Protein AF-A0A5U2XAL9-F1 (afdb_monomer_lite)

Secondary structure (DSSP, 8-state):
-EEEEEETTEEEEEE--SSS-THHHHHHHHHHS-----TT----TTTBSSPPPTT--GGG----B------

Radius of gyration: 17.21 Å; chains: 1; bounding box: 42×42×32 Å

pLDDT: mean 82.43, std 9.1, range [60.31, 95.88]

Sequence (71 aa):
MIDFITTNTGIVLKYDPETAGTSWVWNELKTHSTVTISKVFYFNISDLLNPPSPNQDFDSYFYEFQFGTFS

Structure (mmCIF, N/CA/C/O backbone):
data_AF-A0A5U2XAL9-F1
#
_entry.id   AF-A0A5U2XAL9-F1
#
loop_
_atom_site.group_PDB
_atom_site.id
_atom_site.type_symbol
_atom_site.label_atom_id
_atom_site.label_alt_id
_atom_site.label_comp_id
_atom_site.label_asym_id
_atom_site.label_entity_id
_atom_site.label_seq_id
_atom_site.pdbx_PDB_ins_code
_atom_site.Cartn_x
_atom_site.Cartn_y
_atom_site.Cartn_z
_atom_site.occupancy
_atom_site.B_iso_or_equiv
_atom_site.auth_seq_id
_atom_site.auth_comp_id
_atom_site.auth_asym_id
_atom_site.auth_atom_id
_atom_site.pdbx_PDB_model_num
ATOM 1 N N . MET A 1 1 ? -9.785 -1.068 -2.861 1.00 70.31 1 MET A N 1
ATOM 2 C CA . MET A 1 1 ? -10.344 -0.125 -1.868 1.00 70.31 1 MET A CA 1
ATOM 3 C C . MET A 1 1 ? -9.813 -0.453 -0.479 1.00 70.31 1 MET A C 1
ATOM 5 O O . MET A 1 1 ? -9.830 -1.616 -0.097 1.00 70.31 1 MET A O 1
ATOM 9 N N . ILE A 1 2 ? -9.355 0.553 0.264 1.00 76.50 2 ILE A N 1
ATOM 10 C CA . ILE A 1 2 ? -9.163 0.469 1.716 1.00 76.50 2 ILE A CA 1
ATOM 11 C C . ILE A 1 2 ? -10.127 1.456 2.362 1.00 76.50 2 ILE A C 1
ATOM 13 O O . ILE A 1 2 ? -10.219 2.594 1.914 1.00 76.50 2 ILE A O 1
ATOM 17 N N . ASP A 1 3 ? -10.838 1.008 3.387 1.00 79.56 3 ASP A N 1
ATOM 18 C CA . ASP A 1 3 ? -11.694 1.851 4.213 1.00 79.56 3 ASP A CA 1
ATOM 19 C C . ASP A 1 3 ? -11.462 1.526 5.692 1.00 79.56 3 ASP A C 1
ATOM 21 O O . ASP A 1 3 ? -11.188 0.378 6.054 1.00 79.56 3 ASP A O 1
ATOM 25 N N . PHE A 1 4 ? -11.549 2.547 6.538 1.00 80.88 4 PHE A N 1
ATOM 26 C CA . PHE A 1 4 ? -11.355 2.448 7.977 1.00 80.88 4 PHE A CA 1
ATOM 27 C C . PHE A 1 4 ? -12.642 2.868 8.673 1.00 80.88 4 PHE A C 1
ATOM 29 O O . PHE A 1 4 ? -13.008 4.041 8.689 1.00 80.88 4 PHE A O 1
ATOM 36 N N . ILE A 1 5 ? -13.323 1.904 9.284 1.00 88.12 5 ILE A N 1
ATOM 37 C CA . ILE A 1 5 ? -14.578 2.158 9.988 1.00 88.12 5 ILE A CA 1
ATOM 38 C C . ILE A 1 5 ? -14.306 2.194 11.480 1.00 88.12 5 ILE A C 1
ATOM 40 O O . ILE A 1 5 ? -13.953 1.180 12.085 1.00 88.12 5 ILE A O 1
ATOM 44 N N . THR A 1 6 ? -14.519 3.359 12.079 1.00 86.88 6 THR A N 1
ATOM 45 C CA . THR A 1 6 ? -14.496 3.510 13.531 1.00 86.88 6 THR A CA 1
ATOM 46 C C . THR A 1 6 ? -15.758 2.901 14.131 1.00 86.88 6 THR A C 1
ATOM 48 O O . THR A 1 6 ? -16.879 3.206 13.731 1.00 86.88 6 THR A O 1
ATOM 51 N N . THR A 1 7 ? -15.570 2.039 15.118 1.00 88.69 7 THR A N 1
ATOM 52 C CA . THR A 1 7 ? -16.621 1.399 15.908 1.00 88.69 7 THR A CA 1
ATOM 53 C C . THR A 1 7 ? -16.406 1.719 17.383 1.00 88.69 7 THR A C 1
ATOM 55 O O . THR A 1 7 ? -15.332 2.172 17.781 1.00 88.69 7 THR A O 1
ATOM 58 N N . ASN A 1 8 ? -17.390 1.407 18.225 1.00 90.69 8 ASN A N 1
ATOM 59 C CA . ASN A 1 8 ? -17.278 1.603 19.674 1.00 90.69 8 ASN A CA 1
ATOM 60 C C . ASN A 1 8 ? -16.161 0.756 20.319 1.00 90.69 8 ASN A C 1
ATOM 62 O O . ASN A 1 8 ? -15.801 1.000 21.466 1.00 90.69 8 ASN A O 1
ATOM 66 N N . THR A 1 9 ? -15.628 -0.243 19.606 1.00 88.94 9 THR A N 1
ATOM 67 C CA . THR A 1 9 ? -14.612 -1.184 20.101 1.00 88.94 9 THR A CA 1
ATOM 68 C C . THR A 1 9 ? -13.282 -1.106 19.347 1.00 88.94 9 THR A C 1
ATOM 70 O O . THR A 1 9 ? -12.375 -1.872 19.658 1.00 88.94 9 THR A O 1
ATOM 73 N N . GLY A 1 10 ? -13.143 -0.223 18.352 1.00 84.06 10 GLY A N 1
ATOM 74 C CA . GLY A 1 10 ? -11.906 -0.087 17.576 1.00 84.06 10 GLY A CA 1
ATOM 75 C C . GLY A 1 10 ? -12.120 0.301 16.115 1.00 84.06 10 GLY A C 1
ATOM 76 O O . GLY A 1 10 ? -13.193 0.766 15.737 1.00 84.06 10 GLY A O 1
ATOM 77 N N . ILE A 1 11 ? -11.091 0.096 15.291 1.00 85.06 11 ILE A N 1
ATOM 78 C CA . ILE A 1 11 ? -11.076 0.447 13.865 1.00 85.06 11 ILE A CA 1
ATOM 79 C C . ILE A 1 11 ? -11.111 -0.835 13.031 1.00 85.06 11 ILE A C 1
ATOM 81 O O . ILE A 1 11 ? -10.295 -1.733 13.230 1.00 85.06 11 ILE A O 1
ATOM 85 N N . VAL A 1 12 ? -12.039 -0.914 12.082 1.00 87.44 12 VAL A N 1
ATOM 86 C CA . VAL A 1 12 ? -12.146 -2.021 11.128 1.00 87.44 12 VAL A CA 1
ATOM 87 C C . VAL A 1 12 ? -11.532 -1.602 9.801 1.00 87.44 12 VAL A C 1
ATOM 89 O O . VAL A 1 12 ? -12.025 -0.674 9.164 1.00 87.44 12 VAL A O 1
ATOM 92 N N . LEU A 1 13 ? -10.496 -2.320 9.366 1.00 85.50 13 LEU A N 1
ATOM 93 C CA . LEU A 1 13 ? -9.974 -2.231 8.005 1.00 85.50 13 LEU A CA 1
ATOM 94 C C . LEU A 1 13 ? -10.860 -3.063 7.070 1.00 85.50 13 LEU A C 1
ATOM 96 O O . LEU A 1 13 ? -10.889 -4.290 7.159 1.00 85.50 13 LEU A O 1
ATOM 100 N N . LYS A 1 14 ? -11.553 -2.405 6.145 1.00 85.69 14 LYS A N 1
ATOM 101 C CA . LYS A 1 14 ? -12.156 -3.055 4.981 1.00 85.69 14 LYS A CA 1
ATOM 102 C C . LYS A 1 14 ? -11.179 -2.984 3.821 1.00 85.69 14 LYS A C 1
ATOM 104 O O . LYS A 1 14 ? -10.728 -1.902 3.459 1.00 85.69 14 LYS A O 1
ATOM 109 N N . TYR A 1 15 ? -10.879 -4.136 3.234 1.00 83.31 15 TYR A N 1
ATOM 110 C CA . TYR A 1 15 ? -9.965 -4.246 2.107 1.00 83.31 15 TYR A CA 1
ATOM 111 C C . TYR A 1 15 ? -10.619 -4.973 0.932 1.00 83.31 15 TYR A C 1
ATOM 113 O O . TYR A 1 15 ? -11.109 -6.090 1.082 1.00 83.31 15 TYR A O 1
ATOM 121 N N . ASP A 1 16 ? -10.578 -4.335 -0.233 1.00 80.44 16 ASP A N 1
ATOM 122 C CA . ASP A 1 16 ? -10.948 -4.894 -1.530 1.00 80.44 16 ASP A CA 1
ATOM 123 C C . ASP A 1 16 ? -9.728 -4.819 -2.475 1.00 80.44 16 ASP A C 1
ATOM 125 O O . ASP A 1 16 ? -9.285 -3.707 -2.800 1.00 80.44 16 ASP A O 1
ATOM 129 N N . PRO A 1 17 ? -9.104 -5.950 -2.851 1.00 74.94 17 PRO A N 1
ATOM 130 C CA . PRO A 1 17 ? -7.892 -5.969 -3.665 1.00 74.94 17 PRO A CA 1
ATOM 131 C C . PRO A 1 17 ? -8.138 -5.521 -5.112 1.00 74.94 17 PRO A C 1
ATOM 133 O O . PRO A 1 17 ? -8.975 -6.070 -5.814 1.00 74.94 17 PRO A O 1
ATOM 136 N N . GLU A 1 18 ? -7.333 -4.571 -5.591 1.00 66.75 18 GLU A N 1
ATOM 137 C CA . GLU A 1 18 ? -7.494 -3.965 -6.924 1.00 66.75 18 GLU A CA 1
ATOM 138 C C . GLU A 1 18 ? -7.027 -4.864 -8.084 1.00 66.75 18 GLU A C 1
ATOM 140 O O . GLU A 1 18 ? -7.613 -4.848 -9.160 1.00 66.75 18 GLU A O 1
ATOM 145 N N . THR A 1 19 ? -5.967 -5.657 -7.884 1.00 63.53 19 THR A N 1
ATOM 146 C CA . THR A 1 19 ? -5.280 -6.385 -8.976 1.00 63.53 19 THR A CA 1
ATOM 147 C C . THR A 1 19 ? -5.171 -7.896 -8.767 1.00 63.53 19 THR A C 1
ATOM 149 O O . THR A 1 19 ? -4.590 -8.593 -9.595 1.00 63.53 19 THR A O 1
ATOM 152 N N . ALA A 1 20 ? -5.714 -8.428 -7.672 1.00 66.88 20 ALA A N 1
ATOM 153 C CA . ALA A 1 20 ? -5.654 -9.851 -7.352 1.00 66.88 20 ALA A CA 1
ATOM 154 C C . ALA A 1 20 ? -7.033 -10.356 -6.916 1.00 66.88 20 ALA A C 1
ATOM 156 O O . ALA A 1 20 ? -7.750 -9.659 -6.205 1.00 66.88 20 ALA A O 1
ATOM 157 N N . GLY A 1 21 ? -7.405 -11.575 -7.322 1.00 75.19 21 GLY A N 1
ATOM 158 C CA . GLY A 1 21 ? -8.706 -12.152 -6.972 1.00 75.19 21 GLY A CA 1
ATOM 159 C C . GLY A 1 21 ? -8.865 -12.314 -5.460 1.00 75.19 21 GLY A C 1
ATOM 160 O O . GLY A 1 21 ? -7.974 -12.855 -4.814 1.00 75.19 21 GLY A O 1
ATOM 161 N N . THR A 1 22 ? -9.998 -11.883 -4.898 1.00 73.00 22 THR A N 1
ATOM 162 C CA . THR A 1 22 ? -10.262 -11.753 -3.444 1.00 73.00 22 THR A CA 1
ATOM 163 C C . THR A 1 22 ? -9.900 -12.974 -2.590 1.00 73.00 22 THR A C 1
ATOM 165 O O . THR A 1 22 ? -9.606 -12.842 -1.403 1.00 73.00 22 THR A O 1
ATOM 168 N N . SER A 1 23 ? -9.846 -14.165 -3.188 1.00 87.19 23 SER A N 1
ATOM 169 C CA . SER A 1 23 ? -9.429 -15.404 -2.535 1.00 87.19 23 SER A CA 1
ATOM 170 C C . SER A 1 23 ? -7.962 -15.442 -2.099 1.00 87.19 23 SER A C 1
ATOM 172 O O . SER A 1 23 ? -7.631 -16.256 -1.242 1.00 87.19 23 SER A O 1
ATOM 174 N N . TRP A 1 24 ? -7.069 -14.625 -2.671 1.00 85.50 24 TRP A N 1
ATOM 175 C CA . TRP A 1 24 ? -5.636 -14.685 -2.348 1.00 85.50 24 TRP A CA 1
ATOM 176 C C . TRP A 1 24 ? -5.383 -14.368 -0.869 1.00 85.50 24 TRP A C 1
ATOM 178 O O . TRP A 1 24 ? -4.687 -15.124 -0.200 1.00 85.50 24 TRP A O 1
ATOM 188 N N . VAL A 1 25 ? -6.053 -13.335 -0.338 1.00 86.38 25 VAL A N 1
ATOM 189 C CA . VAL A 1 25 ? -5.976 -12.942 1.079 1.00 86.38 25 VAL A CA 1
ATOM 190 C C . VAL A 1 25 ? -6.400 -14.103 1.971 1.00 86.38 25 VAL A C 1
ATOM 192 O O . VAL A 1 25 ? -5.747 -14.421 2.960 1.00 86.38 25 VAL A O 1
ATOM 195 N N . TRP A 1 26 ? -7.488 -14.776 1.594 1.00 89.50 26 TRP A N 1
ATOM 196 C CA . TRP A 1 26 ? -7.998 -15.925 2.329 1.00 89.50 26 TRP A CA 1
ATOM 197 C C . TRP A 1 26 ? -7.053 -17.131 2.276 1.00 89.50 26 TRP A C 1
ATOM 199 O O . TRP A 1 26 ? -6.876 -17.827 3.274 1.00 89.50 26 TRP A O 1
ATOM 209 N N . ASN A 1 27 ? -6.437 -17.390 1.126 1.00 90.50 27 ASN A N 1
ATOM 210 C CA . ASN A 1 27 ? -5.500 -18.498 0.970 1.00 90.50 27 ASN A CA 1
ATOM 211 C C . ASN A 1 27 ? -4.215 -18.278 1.776 1.00 90.50 27 ASN A C 1
ATOM 213 O O . ASN A 1 27 ? -3.756 -19.216 2.429 1.00 90.50 27 ASN A O 1
ATOM 217 N N . GLU A 1 28 ? -3.696 -17.050 1.802 1.00 90.31 28 GLU A N 1
ATOM 218 C CA . GLU A 1 28 ? -2.583 -16.659 2.673 1.00 90.31 28 GLU A CA 1
ATOM 219 C C . GLU A 1 28 ? -2.952 -16.860 4.146 1.00 90.31 28 GLU A C 1
ATOM 221 O O . GLU A 1 28 ? -2.248 -17.560 4.871 1.00 90.31 28 GLU A O 1
ATOM 226 N N . LEU A 1 29 ? -4.123 -16.372 4.574 1.00 92.00 29 LEU A N 1
ATOM 227 C CA . LEU A 1 29 ? -4.596 -16.543 5.951 1.00 92.00 29 LEU A CA 1
ATOM 228 C C . LEU A 1 29 ? -4.761 -18.015 6.348 1.00 92.00 29 LEU A C 1
ATOM 230 O O . LEU A 1 29 ? -4.372 -18.391 7.448 1.00 92.00 29 LEU A O 1
ATOM 234 N N . LYS A 1 30 ? -5.298 -18.878 5.479 1.00 95.88 30 LYS A N 1
ATOM 235 C CA . LYS A 1 30 ? -5.404 -20.318 5.778 1.00 95.88 30 LYS A CA 1
ATOM 236 C C . LYS A 1 30 ? -4.046 -20.996 5.924 1.00 95.88 30 LYS A C 1
ATOM 238 O O . LYS A 1 30 ? -3.923 -21.941 6.696 1.00 95.88 30 LYS A O 1
ATOM 243 N N . THR A 1 31 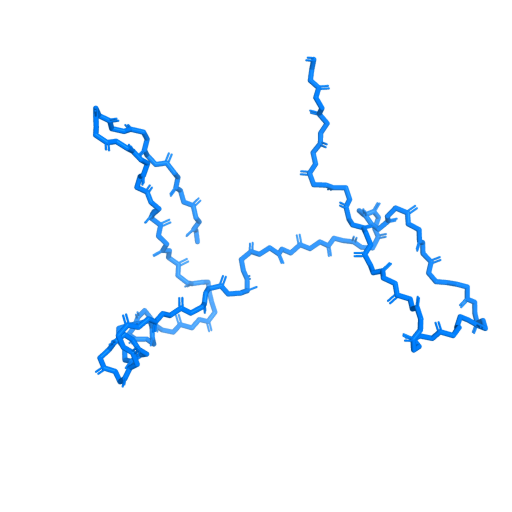? -3.060 -20.551 5.155 1.00 94.62 31 THR A N 1
ATOM 244 C CA . THR A 1 31 ? -1.739 -21.187 5.100 1.00 94.62 31 THR A CA 1
ATOM 245 C C . THR A 1 31 ? -0.827 -20.666 6.210 1.00 94.62 31 THR A C 1
ATOM 247 O O . THR A 1 31 ? -0.064 -21.425 6.800 1.00 94.62 31 THR A O 1
ATOM 250 N N . HIS A 1 32 ? -0.936 -19.377 6.531 1.00 91.81 32 HIS A N 1
ATOM 251 C CA . HIS A 1 32 ? 0.030 -18.655 7.357 1.00 91.81 32 HIS A CA 1
ATOM 252 C C . HIS A 1 32 ? -0.592 -17.970 8.579 1.00 91.81 32 HIS A C 1
ATOM 254 O O . HIS A 1 32 ? 0.123 -17.343 9.356 1.00 91.81 32 HIS A O 1
ATOM 260 N N . SER A 1 33 ? -1.915 -18.063 8.766 1.00 89.62 33 SER A N 1
ATOM 261 C CA . SER A 1 33 ? -2.694 -17.379 9.821 1.00 89.62 33 SER A CA 1
ATOM 262 C C . SER A 1 33 ? -2.566 -15.847 9.836 1.00 89.62 33 SER A C 1
ATOM 264 O O . SER A 1 33 ? -3.121 -15.185 10.708 1.00 89.62 33 SER A O 1
ATOM 266 N N . THR A 1 34 ? -1.853 -15.273 8.866 1.00 87.19 34 THR A N 1
ATOM 267 C CA . THR A 1 34 ? -1.552 -13.846 8.711 1.00 87.19 34 THR A CA 1
ATOM 268 C C . THR A 1 34 ? -1.483 -13.504 7.216 1.00 87.19 34 THR A C 1
ATOM 270 O O . THR A 1 34 ? -1.380 -14.404 6.384 1.00 87.19 34 THR A O 1
ATOM 273 N N . VAL A 1 35 ? -1.595 -12.221 6.855 1.00 84.31 35 VAL A N 1
ATOM 274 C CA . VAL A 1 35 ? -1.523 -11.755 5.458 1.00 84.31 35 VAL A CA 1
ATOM 275 C C . VAL A 1 35 ? -0.970 -10.333 5.382 1.00 84.31 35 VAL A C 1
ATOM 277 O O . VAL A 1 35 ? -1.316 -9.480 6.199 1.00 84.31 35 VAL A O 1
ATOM 280 N N . THR A 1 36 ? -0.134 -10.067 4.377 1.00 77.81 36 THR A N 1
ATOM 281 C CA . THR A 1 36 ? 0.419 -8.736 4.094 1.00 77.81 36 THR A CA 1
ATOM 282 C C . THR A 1 36 ? -0.275 -8.111 2.888 1.00 77.81 36 THR A C 1
ATOM 284 O O . THR A 1 36 ? -0.221 -8.642 1.783 1.00 77.81 36 THR A O 1
ATOM 287 N N . ILE A 1 37 ? -0.896 -6.947 3.086 1.00 74.31 37 ILE A N 1
ATOM 288 C CA . ILE A 1 37 ? -1.586 -6.182 2.040 1.00 74.31 37 ILE A CA 1
ATOM 289 C C . ILE A 1 37 ? -0.684 -5.008 1.622 1.00 74.31 37 ILE A C 1
ATOM 291 O O . ILE A 1 37 ? -0.727 -3.943 2.227 1.00 74.31 37 ILE A O 1
ATOM 295 N N . SER A 1 38 ? 0.181 -5.212 0.621 1.00 61.38 38 SER A N 1
ATOM 296 C CA . SER A 1 38 ? 1.273 -4.275 0.278 1.00 61.38 38 SER A CA 1
ATOM 297 C C . SER A 1 38 ? 1.061 -3.413 -0.980 1.00 61.38 38 SER A C 1
ATOM 299 O O . SER A 1 38 ? 1.721 -2.392 -1.119 1.00 61.38 38 SER A O 1
ATOM 301 N N . LYS A 1 39 ? 0.126 -3.747 -1.884 1.00 61.69 39 LYS A N 1
ATOM 302 C CA . LYS A 1 39 ? -0.123 -3.003 -3.148 1.00 61.69 39 LYS A CA 1
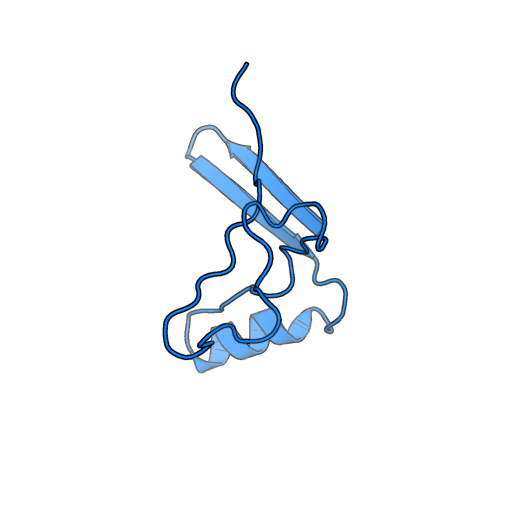ATOM 303 C C . LYS A 1 39 ? -1.059 -1.789 -3.034 1.00 61.69 39 LYS A C 1
ATOM 305 O O . LYS A 1 39 ? -1.472 -1.255 -4.055 1.00 61.69 39 LYS A O 1
ATOM 310 N N . VAL A 1 40 ? -1.463 -1.390 -1.830 1.00 60.31 40 VAL A N 1
ATOM 311 C CA . VAL A 1 40 ? -2.532 -0.383 -1.666 1.00 60.31 40 VAL A CA 1
ATOM 312 C C . VAL A 1 40 ? -2.022 1.051 -1.526 1.00 60.31 40 VAL A C 1
ATOM 314 O O . VAL A 1 40 ? -2.789 1.994 -1.685 1.00 60.31 40 VAL A O 1
ATOM 317 N N . PHE A 1 41 ? -0.728 1.237 -1.290 1.00 65.62 41 PHE A N 1
ATOM 318 C CA . PHE A 1 41 ? -0.124 2.562 -1.269 1.00 65.62 41 PHE A CA 1
ATOM 319 C C . PHE A 1 41 ? 0.665 2.769 -2.559 1.00 65.62 41 PHE A C 1
ATOM 321 O O . PHE A 1 41 ? 1.669 2.100 -2.800 1.00 65.62 41 PHE A O 1
ATOM 328 N N . TYR A 1 42 ? 0.149 3.664 -3.401 1.00 64.31 42 TYR A N 1
ATOM 329 C CA . TYR A 1 42 ? 0.756 4.092 -4.655 1.00 64.31 42 TYR A CA 1
ATOM 330 C C . TYR A 1 42 ? 1.208 5.543 -4.500 1.00 64.31 42 TYR A C 1
ATOM 332 O O . TYR A 1 42 ? 0.405 6.396 -4.128 1.00 64.31 42 TYR A O 1
ATOM 340 N N . PHE A 1 43 ? 2.478 5.808 -4.790 1.00 70.75 43 PHE A N 1
ATOM 341 C CA . PHE A 1 43 ? 3.081 7.132 -4.677 1.00 70.75 43 PHE A CA 1
ATOM 342 C C . PHE A 1 43 ? 3.631 7.573 -6.034 1.00 70.75 43 PHE A C 1
ATOM 344 O O . PHE A 1 43 ? 4.224 6.772 -6.761 1.00 70.75 43 PHE A O 1
ATOM 351 N N . ASN A 1 44 ? 3.446 8.846 -6.379 1.00 79.00 44 ASN A N 1
ATOM 352 C CA . ASN A 1 44 ? 4.038 9.451 -7.565 1.00 79.00 44 ASN A CA 1
ATOM 353 C C . ASN A 1 44 ? 5.468 9.901 -7.278 1.00 79.00 44 ASN A C 1
ATOM 355 O O . ASN A 1 44 ? 5.845 10.199 -6.148 1.00 79.00 44 ASN A O 1
ATOM 359 N N . ILE A 1 45 ? 6.257 10.064 -8.337 1.00 84.25 45 ILE A N 1
ATOM 360 C CA . ILE A 1 45 ? 7.595 10.644 -8.204 1.00 84.25 45 ILE A CA 1
ATOM 361 C C . ILE A 1 45 ? 7.570 12.098 -7.709 1.00 84.25 45 ILE A C 1
ATOM 363 O O . ILE A 1 45 ? 8.557 12.568 -7.171 1.00 84.25 45 ILE A O 1
ATOM 367 N N . SER A 1 46 ? 6.455 12.817 -7.860 1.00 86.88 46 SER A N 1
ATOM 368 C CA . SER A 1 46 ? 6.263 14.141 -7.254 1.00 86.88 46 SER A CA 1
ATOM 369 C C . SER A 1 46 ? 6.006 14.085 -5.750 1.00 86.88 46 SER A C 1
ATOM 371 O O . SER A 1 46 ? 6.234 15.075 -5.066 1.00 86.88 46 SER A O 1
ATOM 373 N N . ASP A 1 47 ? 5.518 12.947 -5.247 1.00 85.69 47 ASP A N 1
ATOM 374 C CA . ASP A 1 47 ? 5.345 12.724 -3.813 1.00 85.69 47 ASP A CA 1
ATOM 375 C C . ASP A 1 47 ? 6.697 12.409 -3.168 1.00 85.69 47 ASP A C 1
ATOM 377 O O . ASP A 1 47 ? 6.837 12.536 -1.958 1.00 85.69 47 ASP A O 1
ATOM 381 N N . LEU A 1 48 ? 7.699 12.029 -3.972 1.00 90.56 48 LEU A N 1
ATOM 382 C CA . LE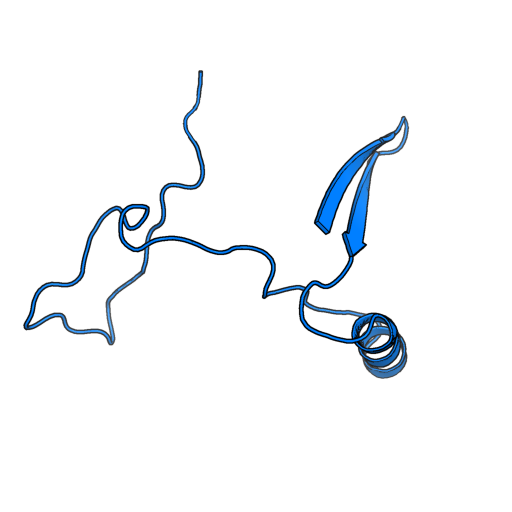U A 1 48 ? 9.061 11.781 -3.527 1.00 90.56 48 LEU A CA 1
ATOM 383 C C . LEU A 1 48 ? 9.699 13.093 -3.071 1.00 90.56 48 LEU A C 1
ATOM 385 O O . LEU A 1 48 ? 10.035 13.962 -3.874 1.00 90.56 48 LEU A O 1
ATOM 389 N N . LEU A 1 49 ? 9.898 13.203 -1.765 1.00 90.62 49 LEU A N 1
ATOM 390 C CA . LEU A 1 49 ? 10.439 14.391 -1.121 1.00 90.62 49 LEU A CA 1
ATOM 391 C C . LEU A 1 49 ? 11.870 14.685 -1.573 1.00 90.62 49 LEU A C 1
ATOM 393 O 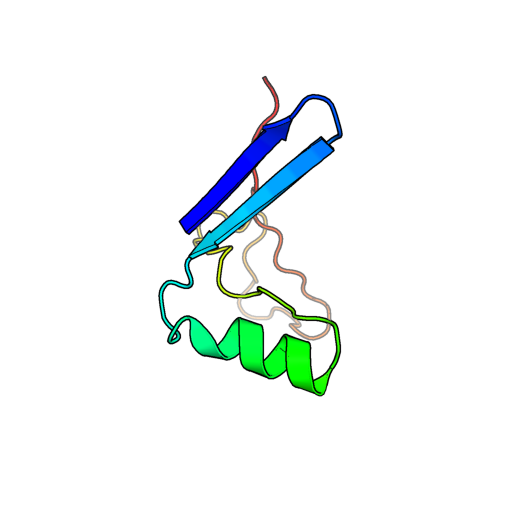O . LEU A 1 49 ? 12.254 15.845 -1.690 1.00 90.62 49 LEU A O 1
ATOM 397 N N . ASN A 1 50 ? 12.641 13.636 -1.867 1.00 88.81 50 ASN A N 1
ATOM 398 C CA . ASN A 1 50 ? 14.065 13.736 -2.161 1.00 88.81 50 ASN A CA 1
ATOM 399 C C . ASN A 1 50 ? 14.449 12.858 -3.357 1.00 88.81 50 ASN A C 1
ATOM 401 O O . ASN A 1 50 ? 14.924 11.754 -3.125 1.00 88.81 50 ASN A O 1
ATOM 405 N N . PRO A 1 51 ? 14.266 13.278 -4.624 1.00 90.12 51 PRO A N 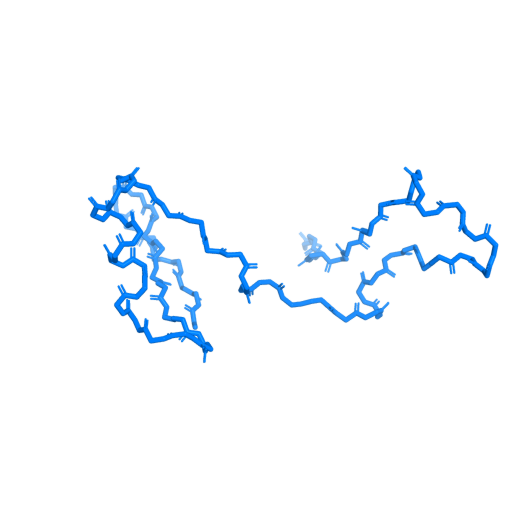1
ATOM 406 C CA . PRO A 1 51 ? 14.604 12.458 -5.792 1.00 90.12 51 PRO A CA 1
ATOM 407 C C . PRO A 1 51 ? 16.086 12.043 -5.846 1.00 90.12 51 PRO A C 1
ATOM 409 O O . PRO A 1 51 ? 16.949 12.823 -5.434 1.00 90.12 51 PRO A O 1
ATOM 412 N N . PRO A 1 52 ? 16.415 10.850 -6.377 1.00 91.06 52 PRO A N 1
ATOM 413 C CA . PRO A 1 52 ? 17.794 10.389 -6.437 1.00 91.06 52 PRO A CA 1
ATOM 414 C C . PRO A 1 52 ? 18.584 11.223 -7.449 1.00 91.06 52 PRO A C 1
ATOM 416 O O . PRO A 1 52 ? 18.094 11.564 -8.529 1.00 91.06 52 PRO A O 1
ATOM 419 N N . SER A 1 53 ? 19.835 11.532 -7.119 1.00 89.31 53 SER A N 1
ATOM 420 C CA . SER A 1 53 ? 20.749 12.142 -8.086 1.00 89.31 53 SER A CA 1
ATOM 421 C C . SER A 1 53 ? 21.198 11.121 -9.154 1.00 89.31 53 SER A C 1
ATOM 423 O O . SER A 1 53 ? 21.114 9.915 -8.926 1.00 89.31 53 SER A O 1
ATOM 425 N N . PRO A 1 54 ? 21.719 11.549 -10.320 1.00 91.06 54 PRO A N 1
ATOM 426 C CA . PRO A 1 54 ? 22.173 10.618 -11.362 1.00 91.06 54 PRO A CA 1
ATOM 427 C C . PRO A 1 54 ? 23.264 9.629 -10.922 1.00 91.06 54 PRO A C 1
ATOM 429 O O . PRO A 1 54 ? 23.355 8.541 -11.479 1.00 91.06 54 PRO A O 1
ATOM 432 N N . ASN A 1 55 ? 24.068 9.996 -9.919 1.00 92.62 55 ASN A N 1
ATOM 433 C CA . ASN A 1 55 ? 25.101 9.141 -9.326 1.00 92.62 55 ASN A CA 1
ATOM 434 C C . ASN A 1 55 ? 24.690 8.661 -7.927 1.00 92.62 55 ASN A C 1
ATOM 436 O O . ASN A 1 55 ? 25.553 8.441 -7.078 1.00 92.62 55 ASN A O 1
ATOM 440 N N . GLN A 1 56 ? 23.381 8.586 -7.663 1.00 92.69 56 GLN A N 1
ATOM 441 C CA . GLN A 1 56 ? 22.868 8.126 -6.385 1.00 92.69 56 GLN A CA 1
ATOM 442 C C . GLN A 1 56 ? 23.399 6.726 -6.106 1.00 92.69 56 GLN A C 1
ATOM 444 O O . GLN A 1 56 ? 23.172 5.793 -6.876 1.00 92.69 56 GLN A O 1
ATOM 449 N N . ASP A 1 57 ? 24.071 6.591 -4.971 1.00 90.31 57 ASP A N 1
ATOM 450 C CA . ASP A 1 57 ? 24.281 5.288 -4.375 1.00 90.31 57 ASP A CA 1
ATOM 451 C C . ASP A 1 57 ? 22.924 4.779 -3.865 1.00 90.31 57 ASP A C 1
ATOM 453 O O . ASP A 1 57 ? 22.381 5.309 -2.892 1.00 90.31 57 ASP A O 1
ATOM 457 N N . PHE A 1 58 ? 22.330 3.819 -4.578 1.00 89.19 58 PHE A N 1
ATOM 458 C CA . PHE A 1 58 ? 21.034 3.242 -4.219 1.00 89.19 58 PHE A CA 1
ATOM 459 C C . PHE A 1 58 ? 21.132 2.254 -3.054 1.00 89.19 58 PHE A C 1
ATOM 461 O O . PHE A 1 58 ? 20.106 1.969 -2.438 1.00 89.19 58 PHE A O 1
ATOM 468 N N . ASP A 1 59 ? 22.340 1.798 -2.702 1.00 86.12 59 ASP A N 1
ATOM 469 C CA . ASP A 1 59 ? 22.542 0.899 -1.563 1.00 86.12 59 ASP A CA 1
ATOM 470 C C . ASP A 1 59 ? 22.288 1.622 -0.226 1.00 86.12 59 ASP A C 1
ATOM 472 O O . ASP A 1 59 ? 21.978 0.984 0.781 1.00 86.12 59 ASP A O 1
ATOM 476 N N . SER A 1 60 ? 22.358 2.960 -0.218 1.00 83.94 60 SER A N 1
ATOM 477 C CA . SER A 1 60 ? 22.112 3.821 0.948 1.00 83.94 60 SER A CA 1
ATOM 478 C C . SER A 1 60 ? 20.902 4.766 0.807 1.00 83.94 60 SER A C 1
ATOM 480 O O . SER A 1 60 ? 20.690 5.624 1.666 1.00 83.94 60 SER A O 1
ATOM 482 N N . TYR A 1 61 ? 20.082 4.619 -0.243 1.00 82.94 61 TYR A N 1
ATOM 483 C CA . TYR A 1 61 ? 18.999 5.554 -0.577 1.00 82.94 61 TYR A CA 1
ATOM 484 C C . TYR A 1 61 ? 17.610 5.091 -0.099 1.00 82.94 61 TYR A C 1
ATOM 486 O O . TYR A 1 61 ? 17.185 3.969 -0.374 1.00 82.94 61 TYR A O 1
ATOM 494 N N . PHE A 1 62 ? 16.859 5.989 0.551 1.00 85.69 62 PHE A N 1
ATOM 495 C CA . PHE A 1 62 ? 15.475 5.756 0.977 1.00 85.69 62 PHE A CA 1
ATOM 496 C C . PHE A 1 62 ? 14.500 6.638 0.201 1.00 85.69 62 PHE A C 1
ATOM 498 O O . PHE A 1 62 ? 14.676 7.851 0.101 1.00 85.69 62 PHE A O 1
ATOM 505 N N . TYR A 1 63 ? 13.430 6.023 -0.303 1.00 82.75 63 TYR A N 1
ATOM 506 C CA . TYR A 1 63 ? 12.326 6.751 -0.911 1.00 82.75 63 TYR A CA 1
ATOM 507 C C . TYR A 1 63 ? 11.392 7.275 0.178 1.00 82.75 63 TYR A C 1
ATOM 509 O O . TYR A 1 63 ? 10.685 6.507 0.833 1.00 82.75 63 TYR A O 1
ATOM 517 N N . GLU A 1 64 ? 11.386 8.588 0.360 1.00 87.44 64 GLU A N 1
ATOM 518 C CA . GLU A 1 64 ? 10.482 9.271 1.278 1.00 87.44 64 GLU A CA 1
ATOM 519 C C . GLU A 1 64 ? 9.367 9.928 0.483 1.00 87.44 64 GLU A C 1
ATOM 521 O O . GLU A 1 64 ? 9.624 10.801 -0.343 1.00 87.44 64 GLU A O 1
ATOM 526 N N . PHE A 1 65 ? 8.129 9.520 0.738 1.00 84.50 65 PHE A N 1
ATOM 527 C CA . PHE A 1 65 ? 6.971 10.088 0.067 1.00 84.50 65 PHE A CA 1
ATOM 528 C C . PHE A 1 65 ? 6.172 10.965 1.025 1.00 84.50 65 PHE A C 1
ATOM 530 O O . PHE A 1 65 ? 5.939 10.591 2.178 1.00 84.50 65 PHE A O 1
ATOM 537 N N . GLN A 1 66 ? 5.711 12.119 0.552 1.00 86.56 66 GLN A N 1
ATOM 538 C CA . GLN A 1 66 ? 4.756 12.934 1.284 1.00 86.56 66 GLN A CA 1
ATOM 539 C C . GLN A 1 66 ? 3.446 12.150 1.439 1.00 86.56 66 GLN A C 1
ATOM 541 O O . GLN A 1 66 ? 2.683 11.999 0.491 1.00 86.56 66 GLN A O 1
ATOM 546 N N . PHE A 1 67 ? 3.172 11.662 2.650 1.00 80.81 67 PHE A N 1
ATOM 547 C CA . PHE A 1 67 ? 1.954 10.893 2.938 1.00 80.81 67 PHE A CA 1
ATOM 548 C C . PHE A 1 67 ? 0.735 11.787 3.238 1.00 80.81 67 PHE A C 1
ATOM 550 O O . PHE A 1 67 ? -0.402 11.412 2.966 1.00 80.81 67 PHE A O 1
ATOM 557 N N . GLY A 1 68 ? 0.962 12.983 3.788 1.00 78.19 68 GLY A N 1
ATOM 558 C CA . GLY A 1 68 ? -0.074 13.977 4.087 1.00 78.19 68 GLY A CA 1
ATOM 559 C C . GLY A 1 68 ? 0.468 15.145 4.913 1.00 78.19 68 GLY A C 1
ATOM 560 O O . GLY A 1 68 ? 1.582 15.064 5.424 1.00 78.19 68 GLY A O 1
ATOM 561 N N . THR A 1 69 ? -0.285 16.238 5.036 1.00 78.62 69 THR A N 1
ATOM 562 C CA . THR A 1 69 ? 0.097 17.421 5.830 1.00 78.62 69 THR A CA 1
ATOM 563 C C . THR A 1 69 ? -0.844 17.594 7.014 1.00 78.62 69 THR A C 1
ATOM 565 O O . THR A 1 69 ?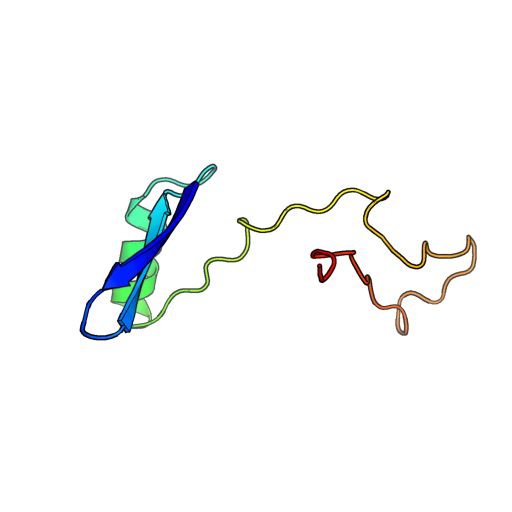 -2.052 17.407 6.873 1.00 78.62 69 THR A O 1
ATOM 568 N N . PHE A 1 70 ? -0.311 17.983 8.170 1.00 78.12 70 PHE A N 1
ATOM 569 C CA . PHE A 1 70 ? -1.145 18.391 9.299 1.00 78.12 70 PHE A CA 1
ATOM 570 C C . PHE A 1 70 ? -1.820 19.738 9.007 1.00 78.12 70 PHE A C 1
ATOM 572 O O . PHE A 1 70 ? -1.230 20.592 8.342 1.00 78.12 70 PHE A O 1
ATOM 579 N N . SER A 1 71 ? -3.048 19.903 9.500 1.00 61.22 71 SER A N 1
ATOM 580 C CA . SER A 1 71 ? -3.779 21.176 9.540 1.00 61.22 71 SER A CA 1
ATOM 581 C C . SER A 1 71 ? -3.556 21.898 10.859 1.00 61.22 71 SER A C 1
ATOM 583 O O . SER A 1 71 ? -3.666 21.195 11.892 1.00 61.22 71 SER A O 1
#

Organism: Salmonella enterica (NCBI:txid28901)

Foldseek 3Di:
DWDWDDDPVGIDTDDDDDPDDPCVQVVCCVVPVDDDDPPPDDADPVQFPDDADPPRPPVPDDGDGNPDDDD